Protein AF-A0A2V6F1C6-F1 (afdb_monomer_lite)

Radius of gyration: 28.68 Å; chains: 1; bounding box: 44×71×93 Å

Foldseek 3Di:
DAWPDDDVQWTKDWDDDPPDPFIKIKIFRWDWDDWDADPNDIDHTDIDTDDPVCDVPGMDIGRDPVVSVVVSVVVVCVVVVVVVPPPDPPDDDDDDDDDDDDDDDDDDDDDDDDDDDDDDDDDDDDDDDDDDDDDDDDDDDDDDDDDDDDD

Sequence (151 aa):
YRLVKRDGLVALFEQTKQGHSTPSYEVVILQLRLTERILGRDYPERESMPPTKTWGALGWTLCTLGEASRKFQEVRNLLRGSAASTVLPAGCQTAHEQEKHVAAIAVGQNSQDARLPTPSVKPQTSGDSTMTAQLDDASVHELAIHSTKHT

Structure (mmCIF, N/CA/C/O backbone):
data_AF-A0A2V6F1C6-F1
#
_entry.id   AF-A0A2V6F1C6-F1
#
loop_
_atom_site.group_PDB
_atom_site.id
_atom_site.type_symbol
_atom_site.label_atom_id
_atom_site.label_alt_id
_atom_site.label_comp_id
_atom_site.label_asym_id
_atom_site.label_entity_id
_atom_site.label_seq_id
_atom_site.pdbx_PDB_ins_code
_atom_site.Cartn_x
_atom_site.Cartn_y
_atom_site.Cartn_z
_atom_site.occupancy
_atom_site.B_iso_or_equiv
_atom_site.auth_seq_id
_atom_site.auth_comp_id
_atom_site.auth_asym_id
_atom_site.auth_atom_id
_atom_site.pdbx_PDB_model_num
ATOM 1 N N . TYR A 1 1 ? 2.639 -7.705 10.704 1.00 90.06 1 TYR A N 1
ATOM 2 C CA . TYR A 1 1 ? 1.724 -7.414 9.585 1.00 90.06 1 TYR A CA 1
ATOM 3 C C . TYR A 1 1 ? 1.178 -8.723 9.051 1.00 90.06 1 TYR A C 1
ATOM 5 O O . TYR A 1 1 ? 1.924 -9.695 9.008 1.00 90.06 1 TYR A O 1
ATOM 13 N N . ARG A 1 2 ? -0.092 -8.750 8.652 1.00 96.75 2 ARG A N 1
ATOM 14 C CA . ARG A 1 2 ? -0.769 -9.874 7.998 1.00 96.75 2 ARG A CA 1
ATOM 15 C C . ARG A 1 2 ? -1.262 -9.411 6.630 1.00 96.75 2 ARG A C 1
ATOM 17 O O . ARG A 1 2 ? -1.883 -8.359 6.538 1.00 96.75 2 ARG A O 1
ATOM 24 N N . LEU A 1 3 ? -1.008 -10.178 5.572 1.00 97.94 3 LEU A N 1
ATOM 25 C CA . LEU A 1 3 ? -1.596 -9.906 4.259 1.00 97.94 3 LEU A CA 1
ATOM 26 C C . LEU A 1 3 ? -3.072 -10.323 4.274 1.00 97.94 3 LEU A C 1
ATOM 28 O O . LEU A 1 3 ? -3.384 -11.481 4.545 1.00 97.94 3 LEU A O 1
ATOM 32 N N . VAL A 1 4 ? -3.969 -9.384 3.987 1.00 98.31 4 VAL A N 1
ATOM 33 C CA . VAL A 1 4 ? -5.418 -9.628 3.922 1.00 98.31 4 VAL A CA 1
ATOM 34 C C . VAL A 1 4 ? -5.844 -9.911 2.488 1.00 98.31 4 VAL A C 1
ATOM 36 O O . VAL A 1 4 ? -6.630 -10.822 2.238 1.00 98.31 4 VAL A O 1
ATOM 39 N N . LYS A 1 5 ? -5.335 -9.126 1.531 1.00 98.38 5 LYS A N 1
ATOM 40 C CA . LYS A 1 5 ? -5.692 -9.248 0.116 1.00 98.38 5 LYS A CA 1
ATOM 41 C C . LYS A 1 5 ? -4.570 -8.752 -0.783 1.00 98.38 5 LYS A C 1
ATOM 43 O O . LYS A 1 5 ? -3.887 -7.788 -0.448 1.00 98.38 5 LYS A O 1
ATOM 48 N N . ARG A 1 6 ? -4.427 -9.370 -1.955 1.00 98.12 6 ARG A N 1
ATOM 49 C CA . ARG A 1 6 ? -3.519 -8.918 -3.007 1.00 98.12 6 ARG A CA 1
ATOM 50 C C . ARG A 1 6 ? -4.145 -9.074 -4.388 1.00 98.12 6 ARG A C 1
ATOM 52 O O . ARG A 1 6 ? -4.837 -10.055 -4.639 1.00 98.12 6 ARG A O 1
ATOM 59 N N . ASP A 1 7 ? -3.888 -8.107 -5.263 1.00 97.62 7 ASP A N 1
ATOM 60 C CA . ASP A 1 7 ? -4.272 -8.137 -6.673 1.00 97.62 7 ASP A CA 1
ATOM 61 C C . ASP A 1 7 ? -3.243 -7.354 -7.507 1.00 97.62 7 ASP A C 1
ATOM 63 O O . ASP A 1 7 ? -3.158 -6.126 -7.419 1.00 97.62 7 ASP A O 1
ATOM 67 N N . GLY A 1 8 ? -2.411 -8.073 -8.266 1.00 95.44 8 GLY A N 1
ATOM 68 C CA . GLY A 1 8 ? -1.287 -7.487 -8.997 1.00 95.44 8 GLY A CA 1
ATOM 69 C C . GLY A 1 8 ? -0.318 -6.757 -8.062 1.00 95.44 8 GLY A C 1
ATOM 70 O O . GLY A 1 8 ? 0.253 -7.369 -7.153 1.00 95.44 8 GLY A O 1
ATOM 71 N N . LEU A 1 9 ? -0.158 -5.449 -8.286 1.00 96.94 9 LEU A N 1
ATOM 72 C CA . LEU A 1 9 ? 0.684 -4.554 -7.484 1.00 96.94 9 LEU A CA 1
ATOM 73 C C . LEU A 1 9 ? -0.058 -3.894 -6.312 1.00 96.94 9 LEU A C 1
ATOM 75 O O . LEU A 1 9 ? 0.556 -3.137 -5.572 1.00 96.94 9 LEU A O 1
ATOM 79 N N . VAL A 1 10 ? -1.351 -4.158 -6.106 1.00 98.25 10 VAL A N 1
ATOM 80 C CA . VAL A 1 10 ? -2.091 -3.613 -4.957 1.00 98.25 10 VAL A CA 1
ATOM 81 C C . VAL A 1 10 ? -2.154 -4.652 -3.849 1.00 98.25 10 VAL A C 1
ATOM 83 O O . VAL A 1 10 ? -2.595 -5.784 -4.069 1.00 98.25 10 VAL A O 1
ATOM 86 N N . ALA A 1 11 ? -1.754 -4.266 -2.643 1.00 98.56 11 ALA A N 1
ATOM 87 C CA . ALA A 1 11 ? -1.826 -5.109 -1.457 1.00 98.56 11 ALA A CA 1
ATOM 88 C C . ALA A 1 11 ? -2.564 -4.399 -0.318 1.00 98.56 11 ALA A C 1
ATOM 90 O O . ALA A 1 11 ? -2.467 -3.184 -0.156 1.00 98.56 11 ALA A O 1
ATOM 91 N N . LEU A 1 12 ? -3.312 -5.180 0.459 1.00 98.69 12 LEU A N 1
ATOM 92 C CA . LEU A 1 12 ? -3.962 -4.775 1.698 1.00 98.69 12 LEU A CA 1
ATOM 93 C C . LEU A 1 12 ? -3.361 -5.584 2.846 1.00 98.69 12 LEU A C 1
ATOM 95 O O . LEU A 1 12 ? -3.475 -6.814 2.871 1.00 98.69 12 LEU A O 1
ATOM 99 N N . PHE A 1 13 ? -2.773 -4.886 3.805 1.00 98.50 13 PHE A N 1
ATOM 100 C CA . PHE A 1 13 ? -2.211 -5.448 5.020 1.00 98.50 13 PHE A CA 1
ATOM 101 C C . PHE A 1 13 ? -3.031 -5.044 6.242 1.00 98.50 13 PHE A C 1
ATOM 103 O O . PHE A 1 13 ? -3.644 -3.983 6.285 1.00 98.50 13 PHE A O 1
ATOM 110 N N . GLU A 1 14 ? -3.003 -5.896 7.254 1.00 98.25 14 GLU A N 1
ATOM 111 C CA . GLU A 1 14 ? -3.488 -5.636 8.602 1.00 98.25 14 GLU A CA 1
ATOM 112 C C . GLU A 1 14 ? -2.285 -5.596 9.548 1.00 98.25 14 GLU A C 1
ATOM 114 O O . GLU A 1 14 ? -1.372 -6.432 9.482 1.00 98.25 14 GLU A O 1
ATOM 119 N N . GLN A 1 15 ? -2.266 -4.616 10.437 1.00 96.38 15 GLN A N 1
ATOM 120 C CA . GLN A 1 15 ? -1.269 -4.485 11.480 1.00 96.38 15 GLN A CA 1
ATOM 121 C C . GLN A 1 15 ? -1.962 -4.273 12.817 1.00 96.38 15 GLN A C 1
ATOM 123 O O . GLN A 1 15 ? -2.678 -3.297 13.013 1.00 96.38 15 GLN A O 1
ATOM 128 N N . THR A 1 16 ? -1.652 -5.140 13.771 1.00 94.94 16 THR A N 1
ATOM 129 C CA . THR A 1 16 ? -1.959 -4.907 15.181 1.00 94.94 16 THR A CA 1
ATOM 130 C C . THR A 1 16 ? -0.653 -4.588 15.886 1.00 94.94 16 THR A C 1
ATOM 132 O O . THR A 1 16 ? 0.306 -5.361 15.806 1.00 94.94 16 THR A O 1
ATOM 135 N N . LYS A 1 17 ? -0.583 -3.425 16.534 1.00 90.00 17 LYS A N 1
ATOM 136 C CA . LYS A 1 17 ? 0.551 -3.060 17.387 1.00 90.00 17 LYS A CA 1
ATOM 137 C C . LYS A 1 17 ? 0.318 -3.627 18.783 1.00 90.00 17 LYS A C 1
ATOM 139 O O . LYS A 1 17 ? -0.805 -3.600 19.282 1.00 90.00 17 LYS A O 1
ATOM 144 N N . GLN A 1 18 ? 1.374 -4.122 19.421 1.00 91.56 18 GLN A N 1
ATOM 145 C CA . GLN A 1 18 ? 1.293 -4.568 20.809 1.00 91.56 18 GLN A CA 1
ATOM 146 C C . GLN A 1 18 ? 0.826 -3.403 21.696 1.00 91.56 18 GLN A C 1
ATOM 148 O O . GLN A 1 18 ? 1.323 -2.288 21.557 1.00 91.56 18 GLN A O 1
ATOM 153 N N . GLY A 1 19 ? -0.158 -3.652 22.562 1.00 90.88 19 GLY A N 1
ATOM 154 C CA . GLY A 1 19 ? -0.764 -2.625 23.419 1.00 90.88 19 GLY A CA 1
ATOM 155 C C . GLY A 1 19 ? -1.915 -1.836 22.782 1.00 90.88 19 GLY A C 1
ATOM 156 O O . GLY A 1 19 ? -2.570 -1.071 23.481 1.00 90.88 19 GLY A O 1
ATOM 157 N N . HIS A 1 20 ? -2.215 -2.043 21.496 1.00 88.62 20 HIS A N 1
ATOM 158 C CA . HIS A 1 20 ? -3.395 -1.467 20.850 1.00 88.62 20 HIS A CA 1
ATOM 159 C C . HIS A 1 20 ? -4.484 -2.532 20.690 1.00 88.62 20 HIS A C 1
ATOM 161 O O . HIS A 1 20 ? -4.225 -3.625 20.189 1.00 88.62 20 HIS A O 1
ATOM 167 N N . SER A 1 21 ? -5.711 -2.207 21.101 1.00 89.44 21 SER A N 1
ATOM 168 C CA . SER A 1 21 ? -6.870 -3.105 20.995 1.00 89.44 21 SER A CA 1
ATOM 169 C C . SER A 1 21 ? -7.432 -3.195 19.575 1.00 89.44 21 SER A C 1
ATOM 171 O O . SER A 1 21 ? -8.063 -4.188 19.222 1.00 89.44 21 SER A O 1
ATOM 173 N N . THR A 1 22 ? -7.200 -2.172 18.753 1.00 92.00 22 THR A N 1
ATOM 174 C CA . THR A 1 22 ? -7.746 -2.073 17.398 1.00 92.00 22 THR A CA 1
ATOM 175 C C . THR A 1 22 ? -6.647 -2.218 16.344 1.00 92.00 22 THR A C 1
ATOM 177 O O . THR A 1 22 ? -5.631 -1.519 16.440 1.00 92.00 22 THR A O 1
ATOM 180 N N . PRO A 1 23 ? -6.836 -3.067 15.316 1.00 95.88 23 PRO A N 1
ATOM 181 C CA . PRO A 1 23 ? -5.909 -3.141 14.194 1.00 95.88 23 PRO A CA 1
ATOM 182 C C . PRO A 1 23 ? -5.992 -1.880 13.323 1.00 95.88 23 PRO A C 1
ATOM 184 O O . PRO A 1 23 ? -7.039 -1.242 13.226 1.00 95.88 23 PRO A O 1
ATOM 187 N N . SER A 1 24 ? -4.896 -1.560 12.641 1.00 97.19 24 SER A N 1
ATOM 188 C CA . SER A 1 24 ? -4.855 -0.627 11.514 1.00 97.19 24 SER A CA 1
ATOM 189 C C . SER A 1 24 ? -4.644 -1.388 10.210 1.00 97.19 24 SER A C 1
ATOM 191 O O . SER A 1 24 ? -4.017 -2.447 10.189 1.00 97.19 24 SER A O 1
ATOM 193 N N . TYR A 1 25 ? -5.123 -0.830 9.108 1.00 98.44 25 TYR A N 1
ATOM 194 C CA . TYR A 1 25 ? -5.048 -1.439 7.787 1.00 98.44 25 TYR A CA 1
ATOM 195 C C . TYR A 1 25 ? -4.223 -0.569 6.852 1.00 98.44 25 TYR A C 1
ATOM 197 O O . TYR A 1 25 ? -4.357 0.651 6.864 1.00 98.44 25 TYR A O 1
ATOM 205 N N . GLU A 1 26 ? -3.398 -1.186 6.016 1.00 98.25 26 GLU A N 1
ATOM 206 C CA . GLU A 1 26 ? -2.567 -0.482 5.045 1.00 98.25 26 GLU A CA 1
ATOM 207 C C . GLU A 1 26 ? -2.881 -0.956 3.633 1.00 98.25 26 GLU A C 1
ATOM 209 O O . GLU A 1 26 ? -2.742 -2.136 3.322 1.00 98.25 26 GLU A O 1
ATOM 214 N N . VAL A 1 27 ? -3.296 -0.033 2.768 1.00 98.69 27 VAL A N 1
ATOM 215 C CA . VAL A 1 27 ? -3.427 -0.277 1.327 1.00 98.69 27 VAL A CA 1
ATOM 216 C C . VAL A 1 27 ? -2.210 0.319 0.651 1.00 98.69 27 VAL A C 1
ATOM 218 O O . VAL A 1 27 ? -1.929 1.495 0.854 1.00 98.69 27 VAL A O 1
ATOM 221 N N . VAL A 1 28 ? -1.506 -0.457 -0.166 1.00 98.50 28 VAL A N 1
ATOM 222 C CA . VAL A 1 28 ? -0.283 -0.006 -0.839 1.00 98.50 28 VAL A CA 1
ATOM 223 C C . VAL A 1 28 ? -0.219 -0.450 -2.291 1.00 98.50 28 VAL A C 1
ATOM 225 O O . VAL A 1 28 ? -0.727 -1.512 -2.656 1.00 98.50 28 VAL A O 1
ATOM 228 N N . ILE A 1 29 ? 0.455 0.365 -3.100 1.00 98.19 29 ILE A N 1
ATOM 229 C CA . ILE A 1 29 ? 0.897 0.045 -4.454 1.00 98.19 29 ILE A CA 1
ATOM 230 C C . ILE A 1 29 ? 2.371 -0.357 -4.375 1.00 98.19 29 ILE A C 1
ATOM 232 O O . ILE A 1 29 ? 3.260 0.482 -4.196 1.00 98.19 29 ILE A O 1
ATOM 236 N N . LEU A 1 30 ? 2.626 -1.652 -4.500 1.00 97.62 30 LEU A N 1
ATOM 237 C CA . LEU A 1 30 ? 3.959 -2.234 -4.491 1.00 97.62 30 LEU A CA 1
ATOM 238 C C . LEU A 1 30 ? 4.764 -1.750 -5.694 1.00 97.62 30 LEU A C 1
ATOM 240 O O . LEU A 1 30 ? 4.254 -1.638 -6.808 1.00 97.62 30 LEU A O 1
ATOM 244 N N . GLN A 1 31 ? 6.036 -1.458 -5.445 1.00 96.38 31 GLN A N 1
ATOM 245 C CA . GLN A 1 31 ? 6.966 -0.951 -6.445 1.00 96.38 31 GLN A CA 1
ATOM 246 C C . GLN A 1 31 ? 7.906 -2.073 -6.871 1.00 96.38 31 GLN A C 1
ATOM 248 O O . GLN A 1 31 ? 8.582 -2.657 -6.019 1.00 96.38 31 GLN A O 1
ATOM 253 N N . LEU A 1 32 ? 7.987 -2.333 -8.175 1.00 95.31 32 LEU A N 1
ATOM 254 C CA . LEU A 1 32 ? 9.008 -3.207 -8.744 1.00 95.31 32 LEU A CA 1
ATOM 255 C C . LEU A 1 32 ? 10.323 -2.434 -8.828 1.00 95.31 32 LEU A C 1
ATOM 257 O O . LEU A 1 32 ? 10.411 -1.383 -9.462 1.00 95.31 32 LEU A O 1
ATOM 261 N N . ARG A 1 33 ? 11.341 -2.931 -8.135 1.00 93.94 33 ARG A N 1
ATOM 262 C CA . ARG A 1 33 ? 12.707 -2.418 -8.189 1.00 93.94 33 ARG A CA 1
ATOM 263 C C . ARG A 1 33 ? 13.497 -3.344 -9.077 1.00 93.94 33 ARG A C 1
ATOM 265 O O . ARG A 1 33 ? 13.581 -4.522 -8.757 1.00 93.94 33 ARG A O 1
ATOM 272 N N . LEU A 1 34 ? 14.079 -2.805 -10.139 1.00 94.38 34 LEU A N 1
ATOM 273 C CA . LEU A 1 34 ? 15.029 -3.537 -10.967 1.00 94.38 34 LEU A CA 1
ATOM 274 C C . LEU A 1 34 ? 16.306 -3.840 -10.178 1.00 94.38 34 LEU A C 1
ATOM 276 O O . LEU A 1 34 ? 16.566 -3.239 -9.131 1.00 94.38 34 LEU A O 1
ATOM 280 N N . THR A 1 35 ? 17.101 -4.765 -10.707 1.00 95.00 35 THR A N 1
ATOM 281 C CA . THR A 1 35 ? 18.426 -5.064 -10.168 1.00 95.00 35 THR A CA 1
ATOM 282 C C . THR A 1 35 ? 19.271 -3.793 -10.092 1.00 95.00 35 THR A C 1
ATOM 284 O O . THR A 1 35 ? 19.405 -3.063 -11.074 1.00 95.00 35 THR A O 1
ATOM 287 N N . GLU A 1 36 ? 19.852 -3.530 -8.926 1.00 93.88 36 GLU A N 1
ATOM 288 C CA . GLU A 1 36 ? 20.656 -2.335 -8.665 1.00 93.88 36 GLU A CA 1
ATOM 289 C C . GLU A 1 36 ? 21.846 -2.661 -7.757 1.00 93.88 36 GLU A C 1
ATOM 291 O O . GLU A 1 36 ? 21.771 -3.543 -6.901 1.00 93.88 36 GLU A O 1
ATOM 296 N N . ARG A 1 37 ? 22.951 -1.926 -7.914 1.00 95.00 37 ARG A N 1
ATOM 297 C CA . ARG A 1 37 ? 24.135 -2.072 -7.063 1.00 95.00 37 ARG A CA 1
ATOM 298 C C . ARG A 1 37 ? 24.212 -0.920 -6.070 1.00 95.00 37 ARG A C 1
ATOM 300 O O . ARG A 1 37 ? 24.394 0.228 -6.464 1.00 95.00 37 ARG A O 1
ATOM 307 N N . ILE A 1 38 ? 24.105 -1.225 -4.779 1.00 93.00 38 ILE A N 1
ATOM 308 C CA . ILE A 1 38 ? 24.139 -0.238 -3.692 1.00 93.00 38 ILE A CA 1
ATOM 309 C C . ILE A 1 38 ? 25.308 -0.569 -2.768 1.00 93.00 38 ILE A C 1
ATOM 311 O O . ILE A 1 38 ? 25.385 -1.668 -2.219 1.00 93.00 38 ILE A O 1
ATOM 315 N N . LEU A 1 39 ? 26.218 0.395 -2.589 1.00 92.69 39 LEU A N 1
ATOM 316 C CA . LEU A 1 39 ? 27.398 0.273 -1.718 1.00 92.69 39 LEU A CA 1
ATOM 317 C C . LEU A 1 39 ? 28.211 -1.008 -1.988 1.00 92.69 39 LEU A C 1
ATOM 319 O O . LEU A 1 39 ? 28.605 -1.728 -1.075 1.00 92.69 39 LEU A O 1
ATOM 323 N N . GLY A 1 40 ? 28.421 -1.321 -3.268 1.00 95.00 40 GLY A N 1
ATOM 324 C CA . GLY A 1 40 ? 29.207 -2.479 -3.698 1.00 95.00 40 GLY A CA 1
ATOM 325 C C . GLY A 1 40 ? 28.470 -3.822 -3.667 1.00 95.00 40 GLY A C 1
ATOM 326 O O . GLY A 1 40 ? 29.006 -4.776 -4.233 1.00 95.00 40 GLY A O 1
ATOM 327 N N . ARG A 1 41 ? 27.252 -3.893 -3.110 1.00 95.31 41 ARG A N 1
ATOM 328 C CA . ARG A 1 41 ? 26.397 -5.090 -3.086 1.00 95.31 41 ARG A CA 1
ATOM 329 C C . ARG A 1 41 ? 25.328 -5.029 -4.178 1.00 95.31 41 ARG A C 1
ATOM 331 O O . ARG A 1 41 ? 24.668 -4.003 -4.333 1.00 95.31 41 ARG A O 1
ATOM 338 N N . ASP A 1 42 ? 25.137 -6.141 -4.880 1.00 95.44 42 ASP A N 1
ATOM 339 C CA . ASP A 1 42 ? 24.056 -6.300 -5.851 1.00 95.44 42 ASP A CA 1
ATOM 340 C C . ASP A 1 42 ? 22.751 -6.672 -5.141 1.00 95.44 42 ASP A C 1
ATOM 342 O O . ASP A 1 42 ? 22.702 -7.584 -4.312 1.00 95.44 42 ASP A O 1
ATOM 346 N N . TYR A 1 43 ? 21.693 -5.941 -5.466 1.00 93.56 43 TYR A N 1
ATOM 347 C CA . TYR A 1 43 ? 20.336 -6.199 -5.020 1.00 93.56 43 TYR A CA 1
ATOM 348 C C . TYR A 1 43 ? 19.539 -6.657 -6.235 1.00 93.56 43 TYR A C 1
ATOM 350 O O . TYR A 1 43 ? 19.426 -5.883 -7.187 1.00 93.56 43 TYR A O 1
ATOM 358 N N . PRO A 1 44 ? 18.998 -7.886 -6.235 1.00 95.19 44 PRO A N 1
ATOM 359 C CA . PRO A 1 44 ? 18.221 -8.379 -7.361 1.00 95.19 44 PRO A CA 1
ATOM 360 C C . PRO A 1 44 ? 16.901 -7.617 -7.495 1.00 95.19 44 PRO A C 1
ATOM 362 O O . PRO A 1 44 ? 16.485 -6.871 -6.592 1.00 95.19 44 PRO A O 1
ATOM 365 N N . GLU A 1 45 ? 16.234 -7.854 -8.622 1.00 95.62 45 GLU A N 1
ATOM 366 C CA . GLU A 1 45 ? 14.868 -7.403 -8.831 1.00 95.62 45 GLU A CA 1
ATOM 367 C C . GLU A 1 45 ? 13.969 -7.862 -7.677 1.00 95.62 45 GLU A C 1
ATOM 369 O O . GLU A 1 45 ? 14.005 -9.020 -7.249 1.00 95.62 45 GLU A O 1
ATOM 374 N N . ARG A 1 46 ? 13.195 -6.928 -7.125 1.00 95.00 46 ARG A N 1
ATOM 375 C CA . ARG A 1 46 ? 12.364 -7.178 -5.947 1.00 95.00 46 ARG A CA 1
ATOM 376 C C . ARG A 1 46 ? 11.178 -6.239 -5.881 1.00 95.00 46 ARG A C 1
ATOM 378 O O . ARG A 1 46 ? 11.217 -5.109 -6.361 1.00 95.00 46 ARG A O 1
ATOM 385 N N . GLU A 1 47 ? 10.154 -6.675 -5.170 1.00 95.69 47 GLU A N 1
ATOM 386 C CA . GLU A 1 47 ? 9.083 -5.791 -4.738 1.00 95.69 47 GLU A CA 1
ATOM 387 C C . GLU A 1 47 ? 9.515 -4.984 -3.516 1.00 95.69 47 GLU A C 1
ATOM 389 O O . GLU A 1 47 ? 10.247 -5.457 -2.644 1.00 95.69 47 GLU A O 1
ATOM 394 N N . SER A 1 48 ? 9.040 -3.747 -3.438 1.00 95.44 48 SER A N 1
ATOM 395 C CA . SER A 1 48 ? 9.261 -2.885 -2.286 1.00 95.44 48 SER A CA 1
ATOM 396 C C . SER A 1 48 ? 8.000 -2.113 -1.924 1.00 95.44 48 SER A C 1
ATOM 398 O O . SER A 1 48 ? 7.201 -1.742 -2.788 1.00 95.44 48 SER A O 1
ATOM 400 N N . MET A 1 49 ? 7.840 -1.866 -0.626 1.00 96.00 49 MET A N 1
ATOM 401 C CA . MET A 1 49 ? 6.823 -0.954 -0.113 1.00 96.00 49 MET A CA 1
ATOM 402 C C . MET A 1 49 ? 7.121 0.480 -0.567 1.00 96.00 49 MET A C 1
ATOM 404 O O . MET A 1 49 ? 8.293 0.844 -0.736 1.00 96.00 49 MET A O 1
ATOM 408 N N . PRO A 1 50 ? 6.086 1.315 -0.738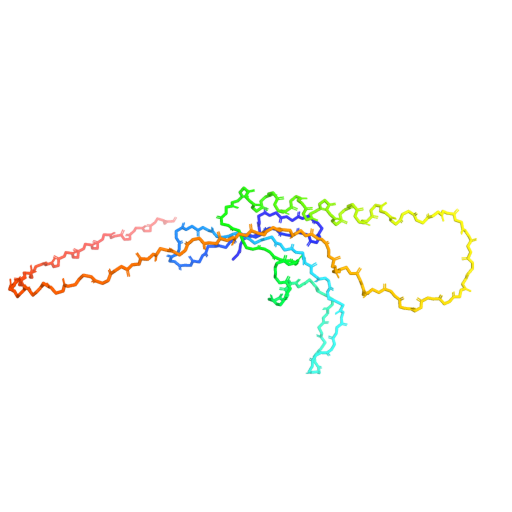 1.00 96.94 50 PRO A N 1
ATOM 409 C CA . PRO A 1 50 ? 6.289 2.720 -1.039 1.00 96.94 50 PRO A CA 1
ATOM 410 C C . PRO A 1 50 ? 7.059 3.405 0.104 1.00 96.94 50 PRO A C 1
ATOM 412 O O . PRO A 1 50 ? 6.793 3.140 1.279 1.00 96.94 50 PRO A O 1
ATOM 415 N N . PRO A 1 51 ? 8.015 4.296 -0.205 1.00 95.50 51 PRO A N 1
ATOM 416 C CA . PRO A 1 51 ? 8.697 5.071 0.820 1.00 95.50 51 PRO A CA 1
ATOM 417 C C . PRO A 1 51 ? 7.729 6.051 1.495 1.00 95.50 51 PRO A C 1
ATOM 419 O O . PRO A 1 51 ? 6.787 6.542 0.867 1.00 95.50 51 PRO A O 1
ATOM 422 N N . THR A 1 52 ? 8.022 6.429 2.741 1.00 95.94 52 THR A N 1
ATOM 423 C CA . THR A 1 52 ? 7.190 7.343 3.547 1.00 95.94 52 THR A CA 1
ATOM 424 C C . THR A 1 52 ? 6.855 8.649 2.824 1.00 95.94 52 THR A C 1
ATOM 426 O O . THR A 1 52 ? 5.728 9.120 2.899 1.00 95.94 52 THR A O 1
ATOM 429 N N . LYS A 1 53 ? 7.794 9.204 2.043 1.00 97.25 53 LYS A N 1
ATOM 430 C CA . LYS A 1 53 ? 7.583 10.438 1.259 1.00 97.25 53 LYS A CA 1
ATOM 431 C C . LYS A 1 53 ? 6.488 10.339 0.186 1.00 97.25 53 LYS A C 1
ATOM 433 O O . LYS A 1 53 ? 6.076 11.357 -0.350 1.00 97.25 53 LYS A O 1
ATOM 438 N N . THR A 1 54 ? 6.072 9.124 -0.170 1.00 96.94 54 THR A N 1
ATOM 439 C CA . THR A 1 54 ? 5.006 8.853 -1.152 1.00 96.94 54 THR A CA 1
ATOM 440 C C . THR A 1 54 ? 3.728 8.308 -0.511 1.00 96.94 54 THR A C 1
ATOM 442 O O . THR A 1 54 ? 2.790 7.932 -1.219 1.00 96.94 54 THR A O 1
ATOM 445 N N . TRP A 1 55 ? 3.668 8.255 0.823 1.00 96.56 55 TRP A N 1
ATOM 446 C CA . TRP A 1 55 ? 2.442 7.915 1.542 1.00 96.56 55 TRP A CA 1
ATOM 447 C C . TRP A 1 55 ? 1.381 8.995 1.292 1.00 96.56 55 TRP A C 1
ATOM 449 O O . TRP A 1 55 ? 1.697 10.176 1.181 1.00 96.56 55 TRP A O 1
ATOM 459 N N . GLY A 1 56 ? 0.128 8.589 1.131 1.00 96.19 56 GLY A N 1
ATOM 460 C CA . GLY A 1 56 ? -0.967 9.411 0.610 1.00 96.19 56 GLY A CA 1
ATOM 461 C C . GLY A 1 56 ? -1.171 9.287 -0.905 1.00 96.19 56 GLY A C 1
ATOM 462 O O . GLY A 1 56 ? -2.298 9.468 -1.366 1.00 96.19 56 GLY A O 1
ATOM 463 N N . ALA A 1 57 ? -0.133 8.915 -1.665 1.00 96.81 57 ALA A N 1
ATOM 464 C CA . ALA A 1 57 ? -0.215 8.695 -3.114 1.00 96.81 57 ALA A CA 1
ATOM 465 C C . ALA A 1 57 ? -0.072 7.218 -3.511 1.00 96.81 57 ALA A C 1
ATOM 467 O O . ALA A 1 57 ? -0.801 6.738 -4.373 1.00 96.81 57 ALA A O 1
ATOM 468 N N . LEU A 1 58 ? 0.865 6.498 -2.886 1.00 97.56 58 LEU A N 1
ATOM 469 C CA . LEU A 1 58 ? 1.138 5.080 -3.161 1.00 97.56 58 LEU A CA 1
ATOM 470 C C . LEU A 1 58 ? 0.804 4.166 -1.975 1.00 97.56 58 LEU A C 1
ATOM 472 O O . LEU A 1 58 ? 0.891 2.948 -2.099 1.00 97.56 58 LEU A O 1
ATOM 476 N N . GLY A 1 59 ? 0.442 4.737 -0.827 1.00 98.12 59 GLY A N 1
ATOM 477 C CA . GLY A 1 59 ? 0.119 4.001 0.389 1.00 98.12 59 GLY A CA 1
ATOM 478 C C . GLY A 1 59 ? -0.839 4.779 1.280 1.00 98.12 59 GLY A C 1
ATOM 479 O O . GLY A 1 59 ? -0.777 6.005 1.323 1.00 98.12 59 GLY A O 1
ATOM 480 N N . TRP A 1 60 ? -1.727 4.082 1.981 1.00 98.44 60 TRP A N 1
ATOM 481 C CA . TRP A 1 60 ? -2.714 4.672 2.885 1.00 98.44 60 TRP A CA 1
ATOM 482 C C . TRP A 1 60 ? -2.865 3.808 4.126 1.00 98.44 60 TRP A C 1
ATOM 484 O O . TRP A 1 60 ? -2.942 2.587 4.013 1.00 98.44 60 TRP A O 1
ATOM 494 N N . THR A 1 61 ? -2.979 4.450 5.286 1.00 97.94 61 THR A N 1
ATOM 495 C CA . THR A 1 61 ? -3.296 3.795 6.560 1.00 97.94 61 THR A CA 1
ATOM 496 C C . THR A 1 61 ? -4.730 4.137 6.943 1.00 97.94 61 THR A C 1
ATOM 498 O O . THR A 1 61 ? -5.115 5.304 6.906 1.00 97.94 61 THR A O 1
ATOM 501 N N . LEU A 1 62 ? -5.529 3.128 7.275 1.00 98.00 62 LEU A N 1
ATOM 502 C CA . LEU A 1 62 ? -6.968 3.229 7.496 1.00 98.00 62 LEU A CA 1
ATOM 503 C C . LEU A 1 62 ? -7.351 2.486 8.777 1.00 98.00 62 LEU A C 1
ATOM 505 O O . LEU A 1 62 ? -6.749 1.470 9.127 1.00 98.00 62 LEU A O 1
ATOM 509 N N . CYS A 1 63 ? -8.346 3.001 9.492 1.00 96.62 63 CYS A N 1
ATOM 510 C CA . CYS A 1 63 ? -8.703 2.498 10.820 1.00 96.62 63 CYS A CA 1
ATOM 511 C C . CYS A 1 63 ? -9.643 1.290 10.759 1.00 96.62 63 CYS A C 1
ATOM 513 O O . CYS A 1 63 ? -9.718 0.513 11.706 1.00 96.62 63 CYS A O 1
ATOM 515 N N . THR A 1 64 ? -10.368 1.120 9.651 1.00 97.25 64 THR A N 1
ATOM 516 C CA . THR A 1 64 ? -11.369 0.060 9.507 1.00 97.25 64 THR A CA 1
AT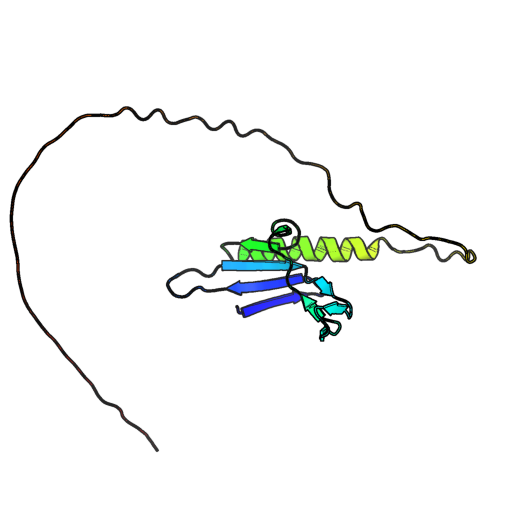OM 517 C C . THR A 1 64 ? -11.139 -0.780 8.256 1.00 97.25 64 THR A C 1
ATOM 519 O O . THR A 1 64 ? -10.729 -0.279 7.205 1.00 97.25 64 THR A O 1
ATOM 522 N N . LEU A 1 65 ? -11.481 -2.071 8.334 1.00 97.62 65 LEU A N 1
ATOM 523 C CA . LEU A 1 65 ? -11.403 -2.978 7.186 1.00 97.62 65 LEU A CA 1
ATOM 524 C C . LEU A 1 65 ? -12.319 -2.525 6.038 1.00 97.62 65 LEU A C 1
ATOM 526 O O . LEU A 1 65 ? -11.990 -2.726 4.869 1.00 97.62 65 LEU A O 1
ATOM 530 N N . GLY A 1 66 ? -13.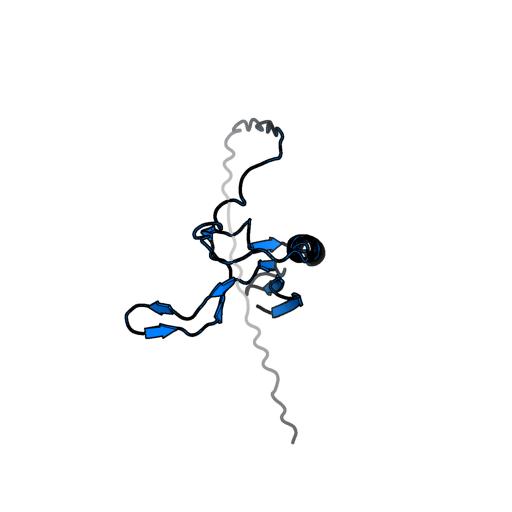459 -1.900 6.354 1.00 98.25 66 GLY A N 1
ATOM 531 C CA . GLY A 1 66 ? -14.403 -1.383 5.362 1.00 98.25 66 GLY A CA 1
ATOM 532 C C . GLY A 1 66 ? -13.814 -0.246 4.525 1.00 98.25 66 GLY A C 1
ATOM 533 O O . GLY A 1 66 ? -13.871 -0.295 3.295 1.00 98.25 66 GLY A O 1
ATOM 534 N N . GLU A 1 67 ? -13.191 0.746 5.166 1.00 98.38 67 GLU A N 1
ATOM 535 C CA . GLU A 1 67 ? -12.475 1.822 4.467 1.00 98.38 67 GLU A CA 1
ATOM 536 C C . GLU A 1 67 ? -11.316 1.275 3.639 1.00 98.38 67 GLU A C 1
ATOM 538 O O . GLU A 1 67 ? -11.172 1.632 2.468 1.00 98.38 67 GLU A O 1
ATOM 543 N N . ALA A 1 68 ? -10.538 0.357 4.215 1.00 98.56 68 ALA A N 1
ATOM 544 C CA . ALA A 1 68 ? -9.403 -0.254 3.539 1.00 98.56 68 ALA A CA 1
ATOM 545 C C . ALA A 1 68 ? -9.817 -1.073 2.316 1.00 98.56 68 ALA A C 1
ATOM 547 O O . ALA A 1 68 ? -9.202 -0.976 1.256 1.00 98.56 68 ALA A O 1
ATOM 548 N N . SER A 1 69 ? -10.927 -1.799 2.418 1.00 98.62 69 SER A N 1
ATOM 549 C CA . SER A 1 69 ? -11.505 -2.532 1.296 1.00 98.62 69 SER A CA 1
ATOM 550 C C . SER A 1 69 ? -11.973 -1.593 0.185 1.00 98.62 69 SER A C 1
ATOM 552 O O . SER A 1 69 ? -11.704 -1.870 -0.982 1.00 98.62 69 SER A O 1
ATOM 554 N N . ARG A 1 70 ? -12.621 -0.464 0.513 1.00 98.69 70 ARG A N 1
ATOM 555 C CA . ARG A 1 70 ? -13.016 0.541 -0.492 1.00 98.69 70 ARG A CA 1
ATOM 556 C C . ARG A 1 70 ? -11.798 1.135 -1.196 1.00 98.69 70 ARG A C 1
ATOM 558 O O . ARG A 1 70 ? -11.760 1.134 -2.426 1.00 98.69 70 ARG A O 1
ATOM 565 N N . LYS A 1 71 ? -10.780 1.555 -0.437 1.00 98.56 71 LYS A N 1
ATOM 566 C CA . LYS A 1 71 ? -9.556 2.137 -1.004 1.00 98.56 71 LYS A CA 1
ATOM 567 C C . LYS A 1 71 ? -8.793 1.137 -1.872 1.00 98.56 71 LYS A C 1
ATOM 569 O O . LYS A 1 71 ? -8.328 1.492 -2.950 1.00 98.56 71 LYS A O 1
ATOM 574 N N . PHE A 1 72 ? -8.728 -0.129 -1.459 1.00 98.69 72 PHE A N 1
ATOM 575 C CA . PHE A 1 72 ? -8.139 -1.202 -2.261 1.00 98.69 72 PHE A CA 1
ATOM 576 C C . PHE A 1 72 ? -8.818 -1.328 -3.632 1.00 98.69 72 PHE A C 1
ATOM 578 O O . PHE A 1 72 ? -8.139 -1.435 -4.650 1.00 98.69 72 PHE A O 1
ATOM 585 N N . GLN A 1 73 ? -10.154 -1.310 -3.671 1.00 98.38 73 GLN A N 1
ATOM 586 C CA . GLN A 1 73 ? -10.907 -1.427 -4.923 1.00 98.38 73 GLN A CA 1
ATOM 587 C C . GLN A 1 73 ? -10.705 -0.213 -5.831 1.00 98.38 73 GLN A C 1
ATOM 589 O O . GLN A 1 73 ? -10.482 -0.389 -7.026 1.00 98.38 73 GLN A O 1
ATOM 594 N N . GLU A 1 74 ? -10.740 0.993 -5.263 1.00 97.94 74 GLU A N 1
ATOM 595 C CA . GLU A 1 74 ? -10.454 2.246 -5.970 1.00 97.94 74 GLU A CA 1
ATOM 596 C C . GLU A 1 74 ? -9.090 2.173 -6.669 1.00 97.94 74 GLU A C 1
ATOM 598 O O . GLU A 1 74 ? -9.008 2.268 -7.893 1.00 97.94 74 GLU A O 1
ATOM 603 N N . VAL A 1 75 ? -8.030 1.899 -5.906 1.00 97.62 75 VAL A N 1
ATOM 604 C CA . VAL A 1 75 ? -6.652 1.850 -6.410 1.00 97.62 75 VAL A CA 1
ATOM 605 C C . VAL A 1 75 ? -6.474 0.742 -7.446 1.00 97.62 75 VAL A C 1
ATOM 607 O O . VAL A 1 75 ? -5.880 0.960 -8.502 1.00 97.62 75 VAL A O 1
ATOM 610 N N . ARG A 1 76 ? -7.035 -0.444 -7.192 1.00 97.12 76 ARG A N 1
ATOM 611 C CA . ARG A 1 76 ? -6.999 -1.553 -8.149 1.00 97.12 76 ARG A CA 1
ATOM 612 C C . ARG A 1 76 ? -7.651 -1.172 -9.476 1.00 97.12 76 ARG A C 1
ATOM 614 O O . ARG A 1 76 ? -7.107 -1.477 -10.536 1.00 97.12 76 ARG A O 1
ATOM 621 N N . ASN A 1 77 ? -8.822 -0.542 -9.425 1.00 96.19 77 ASN A N 1
ATOM 622 C CA . ASN A 1 77 ? -9.552 -0.159 -10.626 1.00 96.19 77 ASN A CA 1
ATOM 623 C C . ASN A 1 77 ? -8.804 0.933 -11.402 1.00 96.19 77 ASN A C 1
ATOM 625 O O . ASN A 1 77 ? -8.760 0.855 -12.625 1.00 96.19 77 ASN A O 1
ATOM 629 N N . LEU A 1 78 ? -8.155 1.880 -10.716 1.00 94.44 78 LEU A N 1
ATOM 630 C CA . LEU A 1 78 ? -7.301 2.889 -11.352 1.00 94.44 78 LEU A CA 1
ATOM 631 C C . LEU A 1 78 ? -6.132 2.251 -12.115 1.00 94.44 78 LEU A C 1
ATOM 633 O O . LEU A 1 78 ? -5.916 2.566 -13.283 1.00 94.44 78 LEU A O 1
ATOM 637 N N . LEU A 1 79 ? -5.420 1.301 -11.502 1.00 92.50 79 LEU A N 1
ATOM 638 C CA . LEU A 1 79 ? -4.285 0.640 -12.157 1.00 92.50 79 LEU A CA 1
ATOM 639 C C . LEU A 1 79 ? -4.714 -0.232 -13.345 1.00 92.50 79 LEU A C 1
ATOM 641 O O . LEU A 1 79 ? -4.043 -0.251 -14.374 1.00 92.50 79 LEU A O 1
ATOM 645 N N . ARG A 1 80 ? -5.851 -0.927 -13.237 1.00 90.31 80 ARG A N 1
ATOM 646 C CA . ARG A 1 80 ? -6.396 -1.737 -14.341 1.00 90.31 80 ARG A CA 1
ATOM 647 C C . ARG A 1 80 ? -6.968 -0.878 -15.468 1.00 90.31 80 ARG A C 1
ATOM 649 O O . ARG A 1 80 ? -6.757 -1.194 -16.634 1.00 90.31 80 ARG A O 1
ATOM 656 N N . GLY A 1 81 ? -7.659 0.208 -15.125 1.00 83.56 81 GLY A N 1
ATOM 657 C CA . GLY A 1 81 ? -8.191 1.170 -16.090 1.00 83.56 81 GLY A CA 1
ATOM 658 C C . GLY A 1 81 ? -7.081 1.882 -16.861 1.00 83.56 81 GLY A C 1
ATOM 659 O O . GLY A 1 81 ? -7.210 2.086 -18.063 1.00 83.56 81 GLY A O 1
ATOM 660 N N . SER A 1 82 ? -5.950 2.162 -16.206 1.00 70.69 82 SER A N 1
ATOM 661 C CA . SER A 1 82 ? -4.771 2.720 -16.874 1.00 70.69 82 SER A CA 1
ATOM 662 C C . SER A 1 82 ? -4.115 1.736 -17.849 1.00 70.69 82 SER A C 1
ATOM 664 O O . SER A 1 82 ? -3.597 2.167 -18.873 1.00 70.69 82 SER A O 1
ATOM 666 N N . ALA A 1 83 ? -4.141 0.429 -17.568 1.00 59.44 83 ALA A N 1
ATOM 667 C CA . ALA A 1 83 ? -3.566 -0.584 -18.458 1.00 59.44 83 ALA A CA 1
ATOM 668 C C . ALA A 1 83 ? -4.428 -0.847 -19.709 1.00 59.44 83 ALA A C 1
ATOM 670 O O . ALA A 1 83 ? -3.899 -1.199 -20.760 1.00 59.44 83 ALA A O 1
ATOM 671 N N . ALA A 1 84 ? -5.746 -0.642 -19.621 1.00 58.88 84 ALA A N 1
ATOM 672 C CA . ALA A 1 84 ? -6.667 -0.828 -20.743 1.00 58.88 84 ALA A CA 1
ATOM 673 C C . ALA A 1 84 ? -6.600 0.297 -21.797 1.00 58.88 84 ALA A C 1
ATOM 675 O O . ALA A 1 84 ? -7.116 0.125 -22.898 1.00 58.88 84 ALA A O 1
ATOM 676 N N . SER A 1 85 ? -5.956 1.431 -21.491 1.00 51.50 85 SER A N 1
ATOM 677 C CA . SER A 1 85 ? -5.841 2.561 -22.425 1.00 51.50 85 SER A CA 1
ATOM 678 C C . SER A 1 85 ? -4.646 2.464 -23.389 1.00 51.50 85 SER A C 1
ATOM 680 O O . SER A 1 85 ? -4.545 3.293 -24.290 1.00 51.50 85 SER A O 1
ATOM 682 N N . THR A 1 86 ? -3.775 1.454 -23.263 1.00 49.22 86 THR A N 1
ATOM 683 C CA . THR A 1 86 ? -2.655 1.203 -24.197 1.00 49.22 86 THR A CA 1
ATOM 684 C C . THR A 1 86 ? -3.041 0.190 -25.2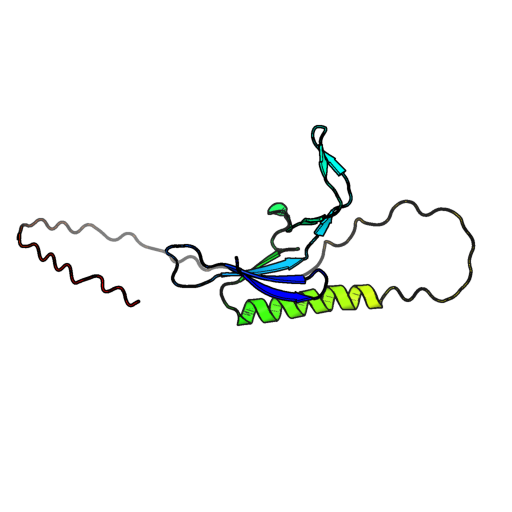77 1.00 49.22 86 THR A C 1
ATOM 686 O O . THR A 1 86 ? -2.286 -0.723 -25.607 1.00 49.22 86 THR A O 1
ATOM 689 N N . VAL A 1 87 ? -4.233 0.332 -25.859 1.00 51.00 87 VAL A N 1
ATOM 690 C CA . VAL A 1 87 ? -4.492 -0.272 -27.169 1.00 51.00 87 VAL A CA 1
ATOM 691 C C . VAL A 1 87 ? -3.822 0.634 -28.196 1.00 51.00 87 VAL A C 1
ATOM 693 O O . VAL A 1 87 ? -4.406 1.606 -28.668 1.00 51.00 87 VAL A O 1
ATOM 696 N N . LEU A 1 88 ? -2.556 0.341 -28.500 1.00 49.53 88 LEU A N 1
ATOM 697 C CA . LEU A 1 88 ? -1.920 0.853 -29.708 1.00 49.53 88 LEU A CA 1
ATOM 698 C C . LEU A 1 88 ? -2.765 0.384 -30.905 1.00 49.53 88 LEU A C 1
ATOM 700 O O . LEU A 1 88 ? -3.043 -0.818 -30.997 1.00 49.53 88 LEU A O 1
ATOM 704 N N . PRO A 1 89 ? -3.189 1.273 -31.821 1.00 48.28 89 PRO A N 1
ATOM 705 C CA . PRO A 1 89 ? -3.752 0.823 -33.081 1.00 48.28 89 PRO A CA 1
ATOM 706 C C . PRO A 1 89 ? -2.695 -0.036 -33.777 1.00 48.28 89 PRO A C 1
ATOM 708 O O . PRO A 1 89 ? -1.545 0.379 -33.927 1.00 48.28 89 PRO A O 1
ATOM 711 N N . ALA A 1 90 ? -3.075 -1.252 -34.167 1.00 51.00 90 ALA A N 1
ATOM 712 C CA . ALA A 1 90 ? -2.259 -2.117 -35.004 1.00 51.00 90 ALA A CA 1
ATOM 713 C C . ALA A 1 90 ? -2.037 -1.413 -36.353 1.00 51.00 90 ALA A C 1
ATOM 715 O O . ALA A 1 90 ? -2.840 -1.517 -37.275 1.00 51.00 90 ALA A O 1
ATOM 716 N N . GLY A 1 91 ? -0.969 -0.627 -36.424 1.00 48.59 91 GLY A N 1
ATOM 717 C CA . GLY A 1 91 ? -0.639 0.233 -37.546 1.00 48.59 91 GLY A CA 1
ATOM 718 C C . GLY A 1 91 ? 0.863 0.440 -37.596 1.00 48.59 91 GLY A C 1
ATOM 719 O O . GLY A 1 91 ? 1.373 1.449 -37.131 1.00 48.59 91 GLY A O 1
ATO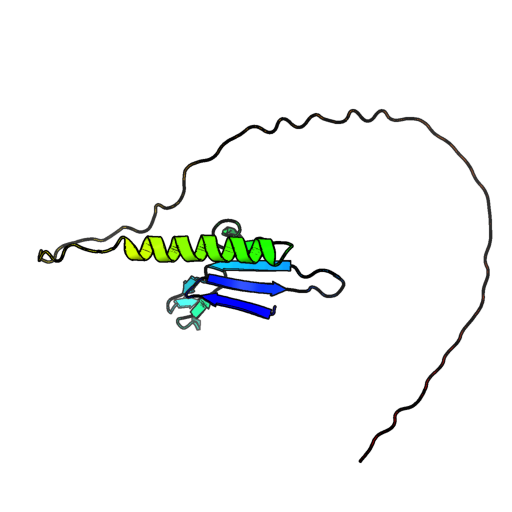M 720 N N . CYS A 1 92 ? 1.547 -0.576 -38.120 1.00 43.38 92 CYS A N 1
ATOM 721 C CA . CYS A 1 92 ? 2.865 -0.543 -38.746 1.00 43.38 92 CYS A CA 1
ATOM 722 C C . CYS A 1 92 ? 3.437 0.871 -38.977 1.00 43.38 92 CYS A C 1
ATOM 724 O O . CYS A 1 92 ? 3.096 1.471 -39.990 1.00 43.38 92 CYS A O 1
ATOM 726 N N . GLN A 1 93 ? 4.333 1.369 -38.113 1.00 40.53 93 GLN A N 1
ATOM 727 C CA . GLN A 1 93 ? 5.323 2.387 -38.491 1.00 40.53 93 GLN A CA 1
ATOM 728 C C . GLN A 1 93 ? 6.661 2.136 -37.791 1.00 40.53 93 GLN A C 1
ATOM 730 O O . GLN A 1 93 ? 6.746 1.682 -36.653 1.00 40.53 93 GLN A O 1
ATOM 735 N N . THR A 1 94 ? 7.693 2.349 -38.590 1.00 46.97 94 THR A N 1
ATOM 736 C CA . THR A 1 94 ? 9.096 1.979 -38.455 1.00 46.97 94 THR A CA 1
ATOM 737 C C . THR A 1 94 ? 9.848 2.712 -37.349 1.00 46.97 94 THR A C 1
ATOM 739 O O . THR A 1 94 ? 9.491 3.810 -36.938 1.00 46.97 94 THR A O 1
ATOM 742 N N . ALA A 1 95 ? 10.947 2.085 -36.931 1.00 50.41 95 ALA A N 1
ATOM 743 C CA . ALA A 1 95 ? 11.938 2.585 -35.993 1.00 50.41 95 ALA A CA 1
ATOM 744 C C . ALA A 1 95 ? 12.440 4.005 -36.314 1.00 50.41 95 ALA A C 1
ATOM 746 O O . ALA A 1 95 ? 13.069 4.204 -37.347 1.00 50.41 95 ALA A O 1
ATOM 747 N N . HIS A 1 96 ? 12.259 4.941 -35.381 1.00 50.41 96 HIS A N 1
ATOM 748 C CA . HIS A 1 96 ? 13.329 5.798 -34.860 1.00 50.41 96 HIS A CA 1
ATOM 749 C C . HIS A 1 96 ? 12.829 6.577 -33.635 1.00 50.41 96 HIS A C 1
ATOM 751 O O . HIS A 1 96 ? 11.692 7.025 -33.620 1.00 50.41 96 HIS A O 1
ATOM 757 N N . GLU A 1 97 ? 13.707 6.695 -32.635 1.00 54.34 97 GLU A N 1
ATOM 758 C CA . GLU A 1 97 ? 13.654 7.622 -31.494 1.00 54.34 97 GLU A CA 1
ATOM 759 C C . GLU A 1 97 ? 12.356 7.733 -30.682 1.00 54.34 97 GLU A C 1
ATOM 761 O O . GLU A 1 97 ? 11.407 8.402 -31.071 1.00 54.34 97 GLU A O 1
ATOM 766 N N . GLN A 1 98 ? 12.399 7.249 -29.436 1.00 44.56 98 GLN A N 1
ATOM 767 C CA . GLN A 1 98 ? 11.716 7.956 -28.351 1.00 44.56 98 GLN A CA 1
ATOM 768 C C . GLN A 1 98 ? 12.373 7.664 -27.000 1.00 44.56 98 GLN A C 1
ATOM 770 O O . GLN A 1 98 ? 12.016 6.748 -26.262 1.00 44.56 98 GLN A O 1
ATOM 775 N N . GLU A 1 99 ? 13.376 8.482 -26.688 1.00 52.16 99 GLU A N 1
ATOM 776 C CA . GLU A 1 99 ? 13.817 8.727 -25.322 1.00 52.16 99 GLU A CA 1
ATOM 777 C C . GLU A 1 99 ? 12.860 9.745 -24.670 1.00 52.16 99 GLU A C 1
ATOM 779 O O . GLU A 1 99 ? 12.424 10.697 -25.316 1.00 52.16 99 GLU A O 1
ATOM 784 N N . LYS A 1 100 ? 12.596 9.556 -23.370 1.00 52.97 100 LYS A N 1
ATOM 785 C CA . LYS A 1 100 ? 11.815 10.410 -22.450 1.00 52.97 100 LYS A CA 1
ATOM 786 C C . LYS A 1 100 ? 10.295 10.352 -22.602 1.00 52.97 100 LYS A C 1
ATOM 788 O O . LYS A 1 100 ? 9.723 11.126 -23.354 1.00 52.97 100 LYS A O 1
ATOM 793 N N . HIS A 1 101 ? 9.644 9.561 -21.746 1.00 42.88 101 HIS A N 1
ATOM 794 C CA . HIS A 1 101 ? 8.372 9.934 -21.104 1.00 42.88 101 HIS A CA 1
ATOM 795 C C . HIS A 1 101 ? 8.057 8.997 -19.927 1.00 42.88 101 HIS A C 1
ATOM 797 O O . HIS A 1 101 ? 7.392 7.991 -20.114 1.00 42.88 101 HIS A O 1
ATOM 803 N N . VAL A 1 102 ? 8.486 9.344 -18.706 1.00 46.59 102 VAL A N 1
ATOM 804 C CA . VAL A 1 102 ? 7.707 9.056 -17.481 1.00 46.59 102 VAL A CA 1
ATOM 805 C C . VAL A 1 102 ? 8.009 10.139 -16.438 1.00 46.59 102 VAL A C 1
ATOM 807 O O . VAL A 1 102 ? 8.808 9.949 -15.526 1.00 46.59 102 VAL A O 1
ATOM 810 N N . ALA A 1 103 ? 7.389 11.308 -16.583 1.00 49.66 103 ALA A N 1
ATOM 811 C CA . ALA A 1 103 ? 7.316 12.309 -15.519 1.00 49.66 103 ALA A CA 1
ATOM 812 C C . ALA A 1 103 ? 6.127 13.247 -15.762 1.00 49.66 103 ALA A C 1
ATOM 814 O O . ALA A 1 103 ? 6.325 14.376 -16.190 1.00 49.66 103 ALA A O 1
ATOM 815 N N . ALA A 1 104 ? 4.899 12.775 -15.527 1.00 46.34 104 ALA A N 1
ATOM 816 C CA . ALA A 1 104 ? 3.728 13.642 -15.348 1.00 46.34 104 ALA A CA 1
ATOM 817 C C . ALA A 1 104 ? 2.495 12.832 -14.912 1.00 46.34 104 ALA A C 1
ATOM 819 O O . ALA A 1 104 ? 1.612 12.572 -15.718 1.00 46.34 104 ALA A O 1
ATOM 820 N N . ILE A 1 105 ? 2.402 12.450 -13.635 1.00 52.84 105 ILE A N 1
ATOM 821 C CA . ILE A 1 105 ? 1.086 12.245 -13.003 1.00 52.84 105 ILE A CA 1
ATOM 822 C C . ILE A 1 105 ? 1.138 12.856 -11.604 1.00 52.84 105 ILE A C 1
ATOM 824 O O . ILE A 1 105 ? 1.287 12.169 -10.599 1.00 52.84 105 ILE A O 1
ATOM 828 N N . ALA A 1 106 ? 1.071 14.181 -11.558 1.00 48.34 106 ALA A N 1
ATOM 829 C CA . ALA A 1 106 ? 0.582 14.926 -10.409 1.00 48.34 106 ALA A CA 1
ATOM 830 C C . ALA A 1 106 ? 0.271 16.344 -10.885 1.00 48.34 106 ALA A C 1
ATOM 832 O O . ALA A 1 106 ? 1.188 17.061 -11.269 1.00 48.34 106 ALA A O 1
ATOM 833 N N . VAL A 1 107 ? -1.011 16.712 -10.891 1.00 47.59 107 VAL A N 1
ATOM 834 C CA . VAL A 1 107 ? -1.560 17.998 -10.424 1.00 47.59 107 VAL A CA 1
ATOM 835 C C . VAL A 1 107 ? -2.996 18.128 -10.941 1.00 47.59 107 VAL A C 1
ATOM 837 O O . VAL A 1 107 ? -3.250 18.062 -12.139 1.00 47.59 107 VAL A O 1
ATOM 840 N N . GLY A 1 108 ? -3.911 18.373 -10.001 1.00 39.12 108 GLY A N 1
ATOM 841 C CA . GLY A 1 108 ? -5.293 18.786 -10.243 1.00 39.12 108 GLY A CA 1
ATOM 842 C C . GLY A 1 108 ? -6.302 17.680 -9.921 1.00 39.12 108 GLY A C 1
ATOM 843 O O . GLY A 1 108 ? -6.130 16.551 -10.348 1.00 39.12 108 GLY A O 1
ATOM 844 N N . GLN A 1 109 ? -7.380 17.890 -9.170 1.00 44.91 109 GLN A N 1
ATOM 845 C CA . GLN A 1 109 ? -7.982 19.072 -8.551 1.00 44.91 109 GLN A CA 1
ATOM 846 C C . GLN A 1 109 ? -8.936 18.555 -7.450 1.00 44.91 109 GLN A C 1
ATOM 848 O O . GLN A 1 109 ? -9.591 17.541 -7.673 1.00 44.91 109 GLN A O 1
ATOM 853 N N . ASN A 1 110 ? -9.028 19.236 -6.303 1.00 39.28 110 ASN A N 1
ATOM 854 C CA . ASN A 1 110 ? -10.264 19.498 -5.531 1.00 39.28 110 ASN A CA 1
ATOM 855 C C . ASN A 1 110 ? -9.865 20.099 -4.171 1.00 39.28 110 ASN A C 1
ATOM 857 O O . ASN A 1 110 ? -9.114 19.477 -3.432 1.00 39.28 110 ASN A O 1
ATOM 861 N N . SER A 1 111 ? -10.143 21.370 -3.880 1.00 46.94 111 SER A N 1
ATOM 862 C CA . SER A 1 111 ? -11.447 22.023 -3.653 1.00 46.94 111 SER A CA 1
ATOM 863 C C . SER A 1 111 ? -11.833 22.024 -2.173 1.00 46.94 111 SER A C 1
ATOM 865 O O . SER A 1 111 ? -11.959 20.975 -1.554 1.00 46.94 111 SER A O 1
ATOM 867 N N . GLN A 1 112 ? -12.120 23.247 -1.721 1.00 44.88 112 GLN A N 1
ATOM 868 C CA . GLN A 1 112 ? -13.040 23.651 -0.655 1.00 44.88 112 GLN A CA 1
ATOM 869 C C . GLN A 1 112 ? -12.505 23.808 0.775 1.00 44.88 112 GLN A C 1
ATOM 871 O O . GLN A 1 112 ? -12.271 22.861 1.517 1.00 44.88 112 GLN A O 1
ATOM 876 N N . ASP A 1 113 ? -12.356 25.091 1.129 1.00 50.97 113 ASP A N 1
ATOM 877 C CA . ASP A 1 113 ? -13.063 25.746 2.234 1.00 50.97 113 ASP A CA 1
ATOM 878 C C . ASP A 1 113 ? -13.459 24.858 3.419 1.00 50.97 113 ASP A C 1
ATOM 880 O O . ASP A 1 113 ? -14.503 24.208 3.431 1.00 50.97 113 ASP A O 1
ATOM 884 N N . ALA A 1 114 ? -12.681 24.973 4.490 1.00 43.72 114 ALA A N 1
ATOM 885 C CA . ALA A 1 114 ? -13.169 24.747 5.839 1.00 43.72 114 ALA A CA 1
ATOM 886 C C . ALA A 1 114 ? -12.611 25.846 6.752 1.00 43.72 114 ALA A C 1
ATOM 888 O O . ALA A 1 114 ? -11.550 25.716 7.362 1.00 43.72 114 ALA A O 1
ATOM 889 N N . ARG A 1 115 ? -13.345 26.963 6.837 1.00 44.06 115 ARG A N 1
ATOM 890 C CA . ARG A 1 115 ? -13.254 27.888 7.971 1.00 44.06 115 ARG A CA 1
ATOM 891 C C . ARG A 1 115 ? -13.609 27.114 9.242 1.00 44.06 115 ARG A C 1
ATOM 893 O O . ARG A 1 115 ? -14.764 26.749 9.441 1.00 44.06 115 ARG A O 1
ATOM 900 N N . LEU A 1 116 ? -12.626 26.898 10.108 1.00 52.28 116 LEU A N 1
ATOM 901 C CA . LEU A 1 116 ? -12.850 26.461 11.483 1.00 52.28 116 LEU A CA 1
ATOM 902 C C . LEU A 1 116 ? -13.269 27.675 12.331 1.00 52.28 116 LEU A C 1
ATOM 904 O O . LEU A 1 116 ? -12.528 28.661 12.359 1.00 52.28 116 LEU A O 1
ATOM 908 N N . PRO A 1 117 ? -14.408 27.645 13.045 1.00 54.16 117 PRO A N 1
ATOM 909 C CA . PRO A 1 117 ? -14.637 28.577 14.137 1.00 54.16 117 PRO A CA 1
ATOM 910 C C . PRO A 1 117 ? -13.753 28.187 15.329 1.00 54.16 117 PRO A C 1
ATOM 912 O O . PRO A 1 117 ? -13.752 27.044 15.787 1.00 54.16 117 PRO A O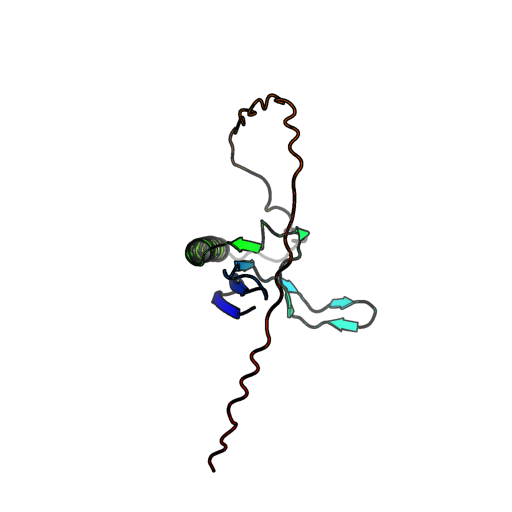 1
ATOM 915 N N . THR A 1 118 ? -12.990 29.151 15.831 1.00 65.44 118 THR A N 1
ATOM 916 C CA . THR A 1 118 ? -12.233 29.046 17.079 1.00 65.44 118 THR A CA 1
ATOM 917 C C . THR A 1 118 ? -13.191 29.026 18.276 1.00 65.44 118 THR A C 1
ATOM 919 O O . THR A 1 118 ? -14.012 29.936 18.413 1.00 65.44 118 THR A O 1
ATOM 922 N N . PRO A 1 119 ? -13.100 28.051 19.198 1.00 53.69 119 PRO A N 1
ATOM 923 C CA . PRO A 1 119 ? -13.733 28.192 20.499 1.00 53.69 119 PRO A CA 1
ATOM 924 C C . PRO A 1 119 ? -12.899 29.135 21.377 1.00 53.69 119 PRO A C 1
ATOM 926 O O . PRO A 1 119 ? -11.746 28.869 21.712 1.00 53.69 119 PRO A O 1
ATOM 929 N N . SER A 1 120 ? -13.508 30.263 21.739 1.00 61.12 120 SER A N 1
ATOM 930 C CA . SER A 1 120 ? -13.018 31.199 22.749 1.00 61.12 120 SER A CA 1
ATOM 931 C C . SER A 1 120 ? -13.121 30.546 24.131 1.00 61.12 120 SER A C 1
ATOM 933 O O . SER A 1 120 ? -14.215 30.401 24.676 1.00 61.12 120 SER A O 1
ATOM 935 N N . VAL A 1 121 ? -11.988 30.119 24.689 1.00 61.69 121 VAL A N 1
ATOM 936 C CA . VAL A 1 121 ? -11.900 29.617 26.066 1.00 61.69 121 VAL A CA 1
ATOM 937 C C . VAL A 1 121 ? -11.483 30.776 26.968 1.00 61.69 121 VAL A C 1
ATOM 939 O O . VAL A 1 121 ? -10.371 31.291 26.867 1.00 61.69 121 VAL A O 1
ATOM 942 N N . LYS A 1 122 ? -12.399 31.205 27.842 1.00 61.62 122 LYS A N 1
ATOM 943 C CA . LYS A 1 122 ? -12.111 32.132 28.942 1.00 61.62 122 LYS A CA 1
ATOM 944 C C . LYS A 1 122 ? -11.370 31.382 30.060 1.00 61.62 122 LYS A C 1
ATOM 946 O O . LYS A 1 122 ? -11.797 30.282 30.405 1.00 61.62 122 LYS A O 1
ATOM 951 N N . PRO A 1 123 ? -10.332 31.963 30.679 1.00 58.03 123 PRO A N 1
ATOM 952 C CA . PRO A 1 123 ? -9.766 31.427 31.910 1.00 58.03 123 PRO A CA 1
ATOM 953 C C . PRO A 1 123 ? -10.641 31.827 33.109 1.00 58.03 123 PRO A C 1
ATOM 955 O O . PRO A 1 123 ? -10.830 33.014 33.373 1.00 58.03 123 PRO A O 1
ATOM 958 N N . GLN A 1 124 ? -11.167 30.844 33.846 1.00 49.97 124 GLN A N 1
ATOM 959 C CA . GLN A 1 124 ? -11.769 31.049 35.167 1.00 49.97 124 GLN A CA 1
ATOM 960 C C . GLN A 1 124 ? -10.916 30.374 36.249 1.00 49.97 124 GLN A C 1
ATOM 962 O O . GLN A 1 124 ? -10.847 29.156 36.343 1.00 49.97 124 GLN A O 1
ATOM 967 N N . THR A 1 125 ? -10.239 31.237 37.012 1.00 50.91 125 THR A N 1
ATOM 968 C CA . THR A 1 125 ? -10.167 31.283 38.485 1.00 50.91 125 THR A CA 1
ATOM 969 C C . THR A 1 125 ? -10.058 29.979 39.284 1.00 50.91 125 THR A C 1
ATOM 971 O O . THR A 1 125 ? -11.035 29.262 39.467 1.00 50.91 125 THR A O 1
ATOM 974 N N . SER A 1 126 ? -8.863 29.799 39.860 1.00 49.88 126 SER A N 1
ATOM 975 C CA . SER A 1 126 ? -8.583 29.592 41.295 1.00 49.88 126 SER A CA 1
ATOM 976 C C . SER A 1 126 ? -9.674 28.950 42.165 1.00 49.88 126 SER A C 1
ATOM 978 O O . SER A 1 126 ? -10.685 29.581 42.473 1.00 49.88 126 SER A O 1
ATOM 980 N N . GLY A 1 127 ? -9.365 27.766 42.690 1.00 52.09 127 GLY A N 1
ATOM 981 C CA . GLY A 1 127 ? -10.073 27.129 43.795 1.00 52.09 127 GLY A CA 1
ATOM 982 C C . GLY A 1 127 ? -9.129 26.176 44.515 1.00 52.09 127 GLY A C 1
ATOM 983 O O . GLY A 1 127 ? -8.983 25.024 44.126 1.00 52.09 127 GLY A O 1
ATOM 984 N N . ASP A 1 128 ? -8.442 26.727 45.505 1.00 51.81 128 ASP A N 1
ATOM 985 C CA . ASP A 1 128 ? -7.662 26.049 46.532 1.00 51.81 128 ASP A CA 1
ATOM 986 C C . ASP A 1 128 ? -8.548 25.047 47.293 1.00 51.81 128 ASP A C 1
ATOM 988 O O . ASP A 1 128 ? -9.650 25.408 47.709 1.00 51.81 128 ASP A O 1
ATOM 992 N N . SER A 1 129 ? -8.096 23.803 47.472 1.00 58.00 129 SER A N 1
ATOM 993 C CA . SER A 1 129 ? -8.590 22.961 48.563 1.00 58.00 129 SER A CA 1
ATOM 994 C C . SER A 1 129 ? -7.608 21.833 48.871 1.00 58.00 129 SER A C 1
ATOM 996 O O . SER A 1 129 ? -7.495 20.830 48.170 1.00 58.00 129 SER A O 1
ATOM 998 N N . THR A 1 130 ? -6.896 22.057 49.967 1.00 58.19 130 THR A N 1
ATOM 999 C CA . THR A 1 130 ? -6.119 21.096 50.748 1.00 58.19 130 THR A CA 1
ATOM 1000 C C . THR A 1 130 ? -7.033 20.037 51.384 1.00 58.19 130 THR A C 1
ATOM 1002 O O . THR A 1 130 ? -8.178 20.351 51.708 1.00 58.19 130 THR A O 1
ATOM 1005 N N . MET A 1 131 ? -6.465 18.843 51.625 1.00 49.16 131 MET A N 1
ATOM 1006 C CA . MET A 1 131 ? -6.764 17.809 52.649 1.00 49.16 131 MET A CA 1
ATOM 1007 C C . MET A 1 131 ? -6.992 16.421 52.015 1.00 49.16 131 MET A C 1
ATOM 1009 O O . MET A 1 131 ? -7.653 16.345 50.991 1.00 49.16 131 MET A O 1
ATOM 1013 N N . THR A 1 132 ? -6.623 15.251 52.542 1.00 53.94 132 THR A N 1
ATOM 1014 C CA . THR A 1 132 ? -5.702 14.710 53.565 1.00 53.94 132 THR A CA 1
ATOM 1015 C C . THR A 1 132 ? -5.973 13.191 53.527 1.00 53.94 132 THR A C 1
ATOM 1017 O O . THR A 1 132 ? -7.143 12.826 53.473 1.00 53.94 132 THR A O 1
ATOM 1020 N N . ALA A 1 133 ? -4.936 12.342 53.642 1.00 49.09 133 ALA A N 1
ATOM 1021 C CA . ALA A 1 133 ? -4.993 10.891 53.943 1.00 49.09 133 ALA A CA 1
ATOM 1022 C C . ALA A 1 133 ? -5.696 9.987 52.887 1.00 49.09 133 ALA A C 1
ATOM 1024 O O . ALA A 1 133 ? -6.490 10.450 52.087 1.00 49.09 133 ALA A O 1
ATOM 1025 N N . GLN A 1 134 ? -5.426 8.688 52.750 1.00 47.34 134 GLN A N 1
ATOM 1026 C CA . GLN A 1 134 ? -4.997 7.698 53.731 1.00 47.34 134 GLN A CA 1
ATOM 1027 C C . GLN A 1 134 ? -4.384 6.483 53.006 1.00 47.34 134 GLN A C 1
ATOM 1029 O O . GLN A 1 134 ? -4.794 6.142 51.897 1.00 47.34 134 GLN A O 1
ATOM 1034 N N . LEU A 1 135 ? -3.379 5.879 53.638 1.00 53.91 135 LEU A N 1
ATOM 1035 C CA . LEU A 1 135 ? -2.775 4.595 53.282 1.00 53.91 135 LEU A CA 1
ATOM 1036 C C . LEU A 1 135 ? -3.664 3.456 53.796 1.00 53.91 135 LEU A C 1
ATOM 1038 O O . LEU A 1 135 ? -4.041 3.514 54.959 1.00 53.91 135 LEU A O 1
ATOM 1042 N N . ASP A 1 136 ? -3.886 2.436 52.971 1.00 58.00 136 ASP A N 1
ATOM 1043 C CA . ASP A 1 136 ? -4.196 1.040 53.331 1.00 58.00 136 ASP A CA 1
ATOM 1044 C C . ASP A 1 136 ? -3.607 0.221 52.157 1.00 58.00 136 ASP A C 1
ATOM 1046 O O . ASP A 1 136 ? -3.968 0.454 51.004 1.00 58.00 136 ASP A O 1
ATOM 1050 N N . ASP A 1 137 ? -2.454 -0.444 52.266 1.00 53.22 137 ASP A N 1
ATOM 1051 C CA . ASP A 1 137 ? -2.158 -1.726 52.934 1.00 53.22 137 ASP A CA 1
ATOM 1052 C C . ASP A 1 137 ? -3.128 -2.876 52.582 1.00 53.22 137 ASP A C 1
ATOM 1054 O O . ASP A 1 137 ? -4.338 -2.693 52.493 1.00 53.22 137 ASP A O 1
ATOM 1058 N N . ALA A 1 138 ? -2.545 -4.071 52.440 1.00 51.91 138 ALA A N 1
ATOM 1059 C CA . ALA A 1 138 ? -3.106 -5.385 52.126 1.00 51.91 138 ALA A CA 1
ATOM 1060 C C . ALA A 1 138 ? -3.346 -5.701 50.635 1.00 51.91 138 ALA A C 1
ATOM 1062 O O . ALA A 1 138 ? -3.873 -4.912 49.867 1.00 51.91 138 ALA A O 1
ATOM 1063 N N . SER A 1 139 ? -3.074 -6.897 50.125 1.00 49.09 139 SER A N 1
ATOM 1064 C CA . SER A 1 139 ? -2.313 -8.047 50.598 1.00 49.09 139 SER A CA 1
ATOM 1065 C C . SER A 1 139 ? -2.209 -8.992 49.397 1.00 49.09 139 SER A C 1
ATOM 1067 O O . SER A 1 139 ? -3.111 -9.077 48.563 1.00 49.09 139 SER A O 1
ATOM 1069 N N . VAL A 1 140 ? -1.084 -9.686 49.331 1.00 56.88 140 VAL A N 1
ATOM 1070 C CA . VAL A 1 140 ? -0.786 -10.873 48.528 1.00 56.88 140 VAL A CA 1
ATOM 1071 C C . VAL A 1 140 ? -1.969 -11.841 48.368 1.00 56.88 140 VAL A C 1
ATOM 1073 O O . VAL A 1 140 ? -2.564 -12.266 49.353 1.00 56.88 140 VAL A O 1
ATOM 1076 N N . HIS A 1 141 ? -2.202 -12.303 47.135 1.00 53.69 141 HIS A N 1
ATOM 1077 C CA . HIS A 1 141 ? -2.601 -13.692 46.900 1.00 53.69 141 HIS A CA 1
ATOM 1078 C C . HIS A 1 141 ? -1.966 -14.241 45.619 1.00 53.69 141 HIS A C 1
ATOM 1080 O O . HIS A 1 141 ? -2.417 -14.031 44.495 1.00 53.69 141 HIS A O 1
ATOM 1086 N N . GLU A 1 142 ? -0.874 -14.957 45.853 1.00 53.31 142 GLU A N 1
ATOM 1087 C CA . GLU A 1 142 ? -0.299 -15.987 45.003 1.00 53.31 142 GLU A CA 1
ATOM 1088 C C . GLU A 1 142 ? -1.299 -17.149 44.872 1.00 53.31 142 GLU A C 1
ATOM 1090 O O . GLU A 1 142 ? -1.788 -17.657 45.881 1.00 53.31 142 GLU A O 1
ATOM 1095 N N . LEU A 1 143 ? -1.599 -17.579 43.643 1.00 58.31 143 LEU A N 1
ATOM 1096 C CA . LEU A 1 143 ? -2.187 -18.892 43.363 1.00 58.31 143 LEU A CA 1
ATOM 1097 C C . LEU A 1 143 ? -1.564 -19.452 42.081 1.00 58.31 143 LEU A C 1
ATOM 1099 O O . LEU A 1 143 ? -1.981 -19.163 40.960 1.00 58.31 143 LEU A O 1
ATOM 1103 N N . ALA A 1 144 ? -0.532 -20.267 42.283 1.00 57.16 144 ALA A N 1
ATOM 1104 C CA . ALA A 1 144 ? -0.038 -21.228 41.315 1.00 57.16 144 ALA A CA 1
ATOM 1105 C C . ALA A 1 144 ? -1.013 -22.410 41.230 1.00 57.16 144 ALA A C 1
ATOM 1107 O O . ALA A 1 144 ? -1.288 -23.029 42.254 1.00 57.16 144 ALA A O 1
ATOM 1108 N N . ILE A 1 145 ? -1.486 -22.780 40.032 1.00 62.00 145 ILE A N 1
ATOM 1109 C CA . ILE A 1 145 ? -2.099 -24.099 39.806 1.00 62.00 145 ILE A CA 1
ATOM 1110 C C . ILE A 1 145 ? -1.629 -24.712 38.471 1.00 62.00 145 ILE A C 1
ATOM 1112 O O . ILE A 1 145 ? -2.097 -24.372 37.392 1.00 62.00 145 ILE A O 1
ATOM 1116 N N . HIS A 1 146 ? -0.661 -25.620 38.625 1.00 52.53 146 HIS A N 1
ATOM 1117 C CA . HIS A 1 146 ? -0.490 -26.945 38.010 1.00 52.53 146 HIS A CA 1
ATOM 1118 C C . HIS A 1 146 ? -0.477 -27.130 36.479 1.00 52.53 146 HIS A C 1
ATOM 1120 O O . HIS A 1 146 ? -1.487 -27.262 35.795 1.00 52.53 146 HIS A O 1
ATOM 1126 N N . SER A 1 147 ? 0.754 -27.364 36.018 1.00 52.75 147 SER A N 1
ATOM 1127 C CA . SER A 1 147 ? 1.145 -28.201 34.882 1.00 52.75 147 SER A CA 1
ATOM 1128 C C . SER A 1 147 ? 0.537 -29.611 34.952 1.00 52.75 147 SER A C 1
ATOM 1130 O O . SER A 1 147 ? 0.682 -30.299 35.963 1.00 52.75 147 SER A O 1
ATOM 1132 N N . THR A 1 148 ? -0.064 -30.080 33.857 1.00 62.16 148 THR A N 1
ATOM 1133 C CA . THR A 1 148 ? -0.266 -31.512 33.580 1.00 62.16 148 THR A CA 1
ATOM 1134 C C . THR A 1 148 ? 0.098 -31.806 32.126 1.00 62.16 148 THR A C 1
ATOM 1136 O O . THR A 1 148 ? -0.493 -31.279 31.188 1.00 62.16 148 THR A O 1
ATOM 1139 N N . LYS A 1 149 ? 1.129 -32.641 31.959 1.00 64.12 149 LYS A N 1
ATOM 1140 C CA . LYS A 1 149 ? 1.503 -33.301 30.706 1.00 64.12 149 LYS A CA 1
ATOM 1141 C C . LYS A 1 149 ? 0.685 -34.590 30.579 1.00 64.12 149 LYS A C 1
ATOM 1143 O O . LYS A 1 149 ? 0.672 -35.374 31.521 1.00 64.12 149 LYS A O 1
ATOM 1148 N N . HIS A 1 150 ? 0.104 -34.833 29.410 1.00 60.31 150 HIS A N 1
ATOM 1149 C CA . HIS A 1 150 ? -0.297 -36.162 28.933 1.00 60.31 150 HIS A CA 1
ATOM 1150 C C . HIS A 1 150 ? 0.445 -36.387 27.607 1.00 60.31 150 HIS A C 1
ATOM 1152 O O . HIS A 1 150 ? 0.387 -35.517 26.742 1.00 60.31 150 HIS A O 1
ATOM 1158 N N . THR A 1 151 ? 1.476 -37.239 27.636 1.00 70.12 151 THR A N 1
ATOM 1159 C CA . THR A 1 151 ? 1.519 -38.649 27.181 1.00 70.12 151 THR A CA 1
ATOM 1160 C C . THR A 1 151 ? 1.693 -38.745 25.675 1.00 70.12 151 THR A C 1
ATOM 1162 O O . THR A 1 151 ? 0.755 -38.368 24.947 1.00 70.12 151 THR A O 1
#

pLDDT: mean 75.77, std 22.26, range [39.12, 98.69]

Secondary structure (DSSP, 8-state):
-EEEEEETTEEEEEE--TT-SS-EEEEEE-EEEPPEEETTEEE-SEEEPPPGGGBTTTEEEESSHHHHHHHHHHHHHHHHHHHTT----S-------------------------PPPP--------------------------------